Protein AF-A0A7C6U1C2-F1 (afdb_monomer_lite)

Sequence (180 aa):
MNAFEYRQGLTEAKYGQMAANLFVEKNQKDTMEGRVIGAVTNGILTAITGTITVYLLSATGRDKAPIKGMGVGLLFWLTLFGLTPKAGVVQKNQKPLTSLLSLADHIIFGTLCGIIASKLGDDSLFPDSKSSGHKRKVPLFSYSQEQDYSQGQEEDFKNPAKVSKQTRQSSIPSKRTPTK

Structure (mmCIF, N/CA/C/O backbone):
data_AF-A0A7C6U1C2-F1
#
_entry.id   AF-A0A7C6U1C2-F1
#
loop_
_atom_site.group_PDB
_atom_site.id
_atom_site.type_symbol
_atom_site.label_atom_id
_atom_site.label_alt_id
_atom_site.label_comp_id
_atom_site.label_asym_id
_atom_site.label_entity_id
_atom_site.label_seq_id
_atom_site.pdbx_PDB_ins_code
_atom_site.Cartn_x
_atom_site.Cartn_y
_atom_site.Cartn_z
_atom_site.occupancy
_atom_site.B_iso_or_equiv
_atom_site.auth_seq_id
_atom_site.auth_comp_id
_atom_site.auth_asym_id
_atom_site.auth_atom_id
_atom_site.pdbx_PDB_model_num
ATOM 1 N N . MET A 1 1 ? 4.765 -2.496 11.181 1.00 83.19 1 MET A N 1
ATOM 2 C CA . MET A 1 1 ? 5.181 -1.228 11.807 1.00 83.19 1 MET A CA 1
ATOM 3 C C . MET A 1 1 ? 4.062 -0.676 12.693 1.00 83.19 1 MET A C 1
ATOM 5 O O . MET A 1 1 ? 4.216 -0.752 13.904 1.00 83.19 1 MET A O 1
ATOM 9 N N . ASN A 1 2 ? 2.879 -0.360 12.165 1.00 89.00 2 ASN A N 1
ATOM 10 C CA . ASN A 1 2 ? 1.716 0.087 12.953 1.00 89.00 2 ASN A CA 1
ATOM 11 C C . ASN A 1 2 ? 1.358 -0.689 14.255 1.00 89.00 2 ASN A C 1
ATOM 13 O O . ASN A 1 2 ? 1.020 -0.075 15.263 1.00 89.00 2 ASN A O 1
ATOM 17 N N . ALA A 1 3 ? 1.467 -2.024 14.304 1.00 83.56 3 ALA A N 1
ATOM 18 C CA . ALA A 1 3 ? 1.191 -2.772 15.544 1.00 83.56 3 ALA A CA 1
ATOM 19 C C . ALA A 1 3 ? 2.146 -2.416 16.704 1.00 83.56 3 ALA A C 1
ATOM 21 O O . ALA A 1 3 ? 1.757 -2.519 17.868 1.00 83.56 3 ALA A O 1
ATOM 22 N N . PHE A 1 4 ? 3.380 -2.016 16.388 1.00 85.62 4 PHE A N 1
ATOM 23 C CA . PHE A 1 4 ? 4.348 -1.518 17.360 1.00 85.62 4 PHE A CA 1
ATOM 24 C C . PHE A 1 4 ? 3.959 -0.113 17.829 1.00 85.62 4 PHE A C 1
ATOM 26 O O . PHE A 1 4 ? 3.868 0.119 19.028 1.00 85.62 4 PHE A O 1
ATOM 33 N N . GLU A 1 5 ? 3.617 0.782 16.901 1.00 82.75 5 GLU A N 1
ATOM 34 C CA . GLU A 1 5 ? 3.166 2.149 17.204 1.00 82.75 5 GLU A CA 1
ATOM 35 C C . GLU A 1 5 ? 1.924 2.163 18.102 1.00 82.75 5 GLU A C 1
ATOM 37 O O . GLU A 1 5 ? 1.845 2.938 19.053 1.00 82.75 5 GLU A O 1
ATOM 42 N N . TYR A 1 6 ? 0.987 1.247 17.843 1.00 85.44 6 TYR A N 1
ATOM 43 C CA . TYR A 1 6 ? -0.207 1.067 18.661 1.00 85.44 6 TYR A CA 1
ATOM 44 C C . TYR A 1 6 ? 0.141 0.634 20.088 1.00 85.44 6 TYR A C 1
ATOM 46 O O . TYR A 1 6 ? -0.401 1.168 21.051 1.00 85.44 6 TYR A O 1
ATOM 54 N N . ARG A 1 7 ? 1.082 -0.310 20.249 1.00 86.44 7 ARG A N 1
ATOM 55 C CA . ARG A 1 7 ? 1.553 -0.746 21.578 1.00 86.44 7 ARG A CA 1
ATOM 56 C C . ARG A 1 7 ? 2.257 0.378 22.341 1.00 86.44 7 ARG A C 1
ATOM 58 O O . ARG A 1 7 ? 2.174 0.400 23.560 1.00 86.44 7 ARG A O 1
ATOM 65 N N . GLN A 1 8 ? 2.908 1.299 21.631 1.00 86.88 8 GLN A N 1
ATOM 66 C CA . GLN A 1 8 ? 3.523 2.503 22.201 1.00 86.88 8 GLN A CA 1
ATOM 67 C C . GLN A 1 8 ? 2.511 3.645 22.436 1.00 86.88 8 GLN A C 1
ATOM 69 O O . GLN A 1 8 ? 2.890 4.719 22.891 1.00 86.88 8 GLN A O 1
ATOM 74 N N . GLY A 1 9 ? 1.225 3.454 22.110 1.00 84.88 9 GLY A N 1
ATOM 75 C CA . GLY A 1 9 ? 0.176 4.467 22.279 1.00 84.88 9 GLY A CA 1
ATOM 76 C C . GLY A 1 9 ? 0.234 5.635 21.284 1.00 84.88 9 GLY A C 1
ATOM 77 O O . GLY A 1 9 ? -0.528 6.602 21.426 1.00 84.88 9 GLY A O 1
ATOM 78 N N . LEU A 1 10 ? 1.105 5.546 20.274 1.00 81.31 10 LEU A N 1
ATOM 79 C CA . LEU A 1 10 ? 1.302 6.574 19.249 1.00 81.31 10 LEU A CA 1
ATOM 80 C C . LEU A 1 10 ? 0.135 6.617 18.256 1.00 81.31 10 LEU A C 1
ATOM 82 O O . LEU A 1 10 ? -0.238 7.690 17.782 1.00 81.31 10 LEU A O 1
ATOM 86 N N . THR A 1 11 ? -0.476 5.461 17.988 1.00 85.62 11 THR A N 1
ATOM 87 C CA . THR A 1 11 ? -1.663 5.327 17.135 1.00 85.62 11 THR A CA 1
ATOM 88 C C . THR A 1 11 ? -2.862 4.810 17.923 1.00 85.62 11 THR A C 1
ATOM 90 O O . THR A 1 11 ? -2.728 4.152 18.953 1.00 85.62 11 THR A O 1
ATOM 93 N N . GLU A 1 12 ? -4.065 5.133 17.452 1.00 85.50 12 GLU A N 1
ATOM 94 C CA . GLU A 1 12 ? -5.324 4.786 18.138 1.00 85.50 12 GLU A CA 1
ATOM 95 C C . GLU A 1 12 ? -5.868 3.408 17.772 1.00 85.50 12 GLU A C 1
ATOM 97 O O . GLU A 1 12 ? -6.732 2.873 18.467 1.00 85.50 12 GLU A O 1
ATOM 102 N N . ALA A 1 13 ? -5.391 2.842 16.667 1.00 85.31 13 ALA A N 1
ATOM 103 C CA . ALA A 1 13 ? -5.845 1.563 16.156 1.00 85.31 13 ALA A CA 1
ATOM 104 C C . ALA A 1 13 ? -4.742 0.867 15.359 1.00 85.31 13 ALA A C 1
ATOM 106 O O . ALA A 1 13 ? -3.836 1.495 14.804 1.00 85.31 13 ALA A O 1
ATOM 107 N N . LYS A 1 14 ? -4.865 -0.456 15.276 1.00 89.69 14 LYS A N 1
ATOM 108 C CA . LYS A 1 14 ? -4.090 -1.283 14.358 1.00 89.69 14 LYS A CA 1
ATOM 109 C C . LYS A 1 14 ? -4.689 -1.224 12.952 1.00 89.69 14 LYS A C 1
ATOM 111 O O . LYS A 1 14 ? -5.906 -1.107 12.833 1.00 89.69 14 LYS A O 1
ATOM 116 N N . TYR A 1 15 ? -3.903 -1.454 11.901 1.00 87.31 15 TYR A N 1
ATOM 117 C CA . TYR A 1 15 ? -4.433 -1.511 10.531 1.00 87.31 15 TYR A CA 1
ATOM 118 C C . TYR A 1 15 ? -5.558 -2.531 10.363 1.00 87.31 15 TYR A C 1
ATOM 120 O O . TYR A 1 15 ? -6.568 -2.214 9.751 1.00 87.31 15 TYR A O 1
ATOM 128 N N . GLY A 1 16 ? -5.455 -3.708 10.988 1.00 85.81 16 GLY A N 1
ATOM 129 C CA . GLY A 1 16 ? -6.556 -4.676 10.989 1.00 85.81 16 GLY A CA 1
ATOM 130 C C . GLY A 1 16 ? -7.838 -4.125 11.626 1.00 85.81 16 GLY A C 1
ATOM 131 O O . GLY A 1 16 ? -8.916 -4.325 11.088 1.00 85.81 16 GLY A O 1
ATOM 132 N N . GLN A 1 17 ? -7.737 -3.367 12.723 1.00 88.19 17 GLN A N 1
ATOM 133 C CA . GLN A 1 17 ? -8.904 -2.732 13.353 1.00 88.19 17 GLN A CA 1
ATOM 134 C C . GLN A 1 17 ? -9.474 -1.602 12.482 1.00 88.19 17 GLN A C 1
ATOM 136 O O . GLN A 1 17 ? -10.688 -1.451 12.404 1.00 88.19 17 GLN A O 1
ATOM 141 N N . MET A 1 18 ? -8.616 -0.816 11.819 1.00 88.12 18 MET A N 1
ATOM 142 C CA . MET A 1 18 ? -9.060 0.219 10.877 1.00 88.12 18 MET A CA 1
ATOM 143 C C . MET A 1 18 ? -9.764 -0.395 9.663 1.00 88.12 18 MET A C 1
ATOM 145 O O . MET A 1 18 ? -10.809 0.095 9.254 1.00 88.12 18 MET A O 1
ATOM 149 N N . ALA A 1 19 ? -9.223 -1.487 9.123 1.00 88.94 19 ALA A N 1
ATOM 150 C CA . ALA A 1 19 ? -9.804 -2.213 8.002 1.00 88.94 19 ALA A CA 1
ATOM 151 C C . ALA A 1 19 ? -11.128 -2.894 8.383 1.00 88.94 19 ALA A C 1
ATOM 153 O O . ALA A 1 19 ? -12.067 -2.882 7.596 1.00 88.94 19 ALA A O 1
ATOM 154 N N . ALA A 1 20 ? -11.236 -3.433 9.603 1.00 89.69 20 ALA A N 1
ATOM 155 C CA . ALA A 1 20 ? -12.477 -4.018 10.108 1.00 89.69 20 ALA A CA 1
ATOM 156 C C . ALA A 1 20 ? -13.628 -2.998 10.131 1.00 89.69 20 ALA A C 1
ATOM 158 O O . ALA A 1 20 ? -14.745 -3.345 9.759 1.00 89.69 20 ALA A O 1
ATOM 159 N N . ASN A 1 21 ? -13.354 -1.730 10.467 1.00 89.31 21 ASN A N 1
ATOM 160 C CA . ASN A 1 21 ? -14.367 -0.662 10.491 1.00 89.31 21 ASN A CA 1
ATOM 161 C C . ASN A 1 21 ? -15.038 -0.391 9.131 1.00 89.31 21 ASN A C 1
ATOM 163 O O . ASN A 1 21 ? -16.014 0.351 9.090 1.00 89.31 21 ASN A O 1
ATOM 167 N N . LEU A 1 22 ? -14.524 -0.944 8.026 1.00 88.62 22 LEU A N 1
ATOM 168 C CA . LEU A 1 22 ? -15.194 -0.886 6.723 1.00 88.62 22 LEU A CA 1
ATOM 169 C C . LEU A 1 22 ? -16.430 -1.795 6.649 1.00 88.62 22 LEU A C 1
ATOM 171 O O . LEU A 1 22 ? -17.295 -1.565 5.811 1.00 88.62 22 LEU A O 1
ATOM 175 N N . PHE A 1 23 ? -16.500 -2.829 7.491 1.00 90.94 23 PHE A N 1
ATOM 176 C CA . PHE A 1 23 ? -17.511 -3.887 7.405 1.00 90.94 23 PHE A CA 1
ATOM 177 C C . PHE A 1 23 ? -18.231 -4.166 8.723 1.00 90.94 23 PHE A C 1
ATOM 179 O O . PHE A 1 23 ? -19.333 -4.706 8.702 1.00 90.94 23 PHE A O 1
ATOM 186 N N . VAL A 1 24 ? -17.616 -3.834 9.859 1.00 90.75 24 VAL A N 1
ATOM 187 C CA . VAL A 1 24 ? -18.201 -4.040 11.186 1.00 90.75 24 VAL A CA 1
ATOM 188 C C . VAL A 1 24 ? -18.261 -2.739 11.970 1.00 90.75 24 VAL A C 1
ATOM 190 O O . VAL A 1 24 ? -17.498 -1.801 11.728 1.00 90.75 24 VAL A O 1
ATOM 193 N N . GLU A 1 25 ? -19.160 -2.694 12.948 1.00 87.56 25 GLU A N 1
ATOM 194 C CA . GLU A 1 25 ? -19.278 -1.551 13.842 1.00 87.56 25 GLU A CA 1
ATOM 195 C C . GLU A 1 25 ? -18.044 -1.395 14.752 1.00 87.56 25 GLU A C 1
ATOM 197 O O . GLU A 1 25 ? -17.280 -2.328 15.022 1.00 87.56 25 GLU A O 1
ATOM 202 N N . LYS A 1 26 ? -17.853 -0.185 15.289 1.00 83.75 26 LYS A N 1
ATOM 203 C CA . LYS A 1 26 ? -16.676 0.172 16.101 1.00 83.75 26 LYS A CA 1
ATOM 204 C C . LYS A 1 26 ? -16.517 -0.682 17.365 1.00 83.75 26 LYS A C 1
ATOM 206 O O . LYS A 1 26 ? -15.393 -0.893 17.812 1.00 83.75 26 LYS A O 1
ATOM 211 N N . ASN A 1 27 ? -17.622 -1.135 17.953 1.00 88.00 27 ASN A N 1
ATOM 212 C CA . ASN A 1 27 ? -17.648 -2.031 19.115 1.00 88.00 27 ASN A CA 1
ATOM 213 C C . ASN A 1 27 ? -17.291 -3.487 18.751 1.00 88.00 27 ASN A C 1
ATOM 215 O O . ASN A 1 27 ? -16.910 -4.250 19.634 1.00 88.00 27 ASN A O 1
ATOM 219 N N . GLN A 1 28 ? -17.370 -3.863 17.471 1.00 88.81 28 GLN A N 1
ATOM 220 C CA . GLN A 1 28 ? -17.120 -5.222 16.983 1.00 88.81 28 GLN A CA 1
ATOM 221 C C . GLN A 1 28 ? -15.696 -5.428 16.451 1.00 88.81 28 GLN A C 1
ATOM 223 O O . GLN A 1 28 ? -15.211 -6.554 16.415 1.00 88.81 28 GLN A O 1
ATOM 228 N N . LYS A 1 29 ? -14.967 -4.363 16.097 1.00 87.50 29 LYS A N 1
ATOM 229 C CA . LYS A 1 29 ? -13.597 -4.459 15.543 1.00 87.50 29 LYS A CA 1
ATOM 230 C C . LYS A 1 29 ? -12.586 -5.195 16.438 1.00 87.50 29 LYS A C 1
ATOM 232 O O . LYS A 1 29 ? -11.540 -5.633 15.960 1.00 87.50 29 LYS A O 1
ATOM 237 N N . ASP A 1 30 ? -12.867 -5.282 17.738 1.00 90.50 30 ASP A N 1
ATOM 238 C CA . ASP A 1 30 ? -11.993 -5.901 18.735 1.00 90.50 30 ASP A CA 1
ATOM 239 C C . ASP A 1 30 ? -12.366 -7.353 19.070 1.00 90.50 30 ASP A C 1
ATOM 241 O O . ASP A 1 30 ? -11.550 -8.036 19.705 1.00 90.50 30 ASP A O 1
ATOM 245 N N . THR A 1 31 ? -13.526 -7.837 18.600 1.00 94.00 31 THR A N 1
ATOM 246 C CA . THR A 1 31 ? -13.942 -9.242 18.727 1.00 94.00 31 THR A CA 1
ATOM 247 C C . THR A 1 31 ? -13.104 -10.147 17.822 1.00 94.00 31 THR A C 1
ATOM 249 O O . THR A 1 31 ? -12.342 -9.684 16.968 1.00 94.00 31 THR A O 1
ATOM 252 N N . MET A 1 32 ? -13.202 -11.461 18.019 1.00 94.12 32 MET A N 1
ATOM 253 C CA . MET A 1 32 ? -12.461 -12.424 17.203 1.00 94.12 32 MET A CA 1
ATOM 254 C C . MET A 1 32 ? -12.865 -12.327 15.725 1.00 94.12 32 MET A C 1
ATOM 256 O O . MET A 1 32 ? -12.001 -12.287 14.852 1.00 94.12 32 MET A O 1
ATOM 260 N N . GLU A 1 33 ? -14.161 -12.201 15.461 1.00 94.31 33 GLU A N 1
ATOM 261 C CA . GLU A 1 33 ? -14.747 -12.064 14.129 1.00 94.31 33 GLU A CA 1
ATOM 262 C C . GLU A 1 33 ? -14.275 -10.769 13.460 1.00 94.31 33 GLU A C 1
ATOM 264 O O . GLU A 1 33 ? -13.769 -10.799 12.336 1.00 94.31 33 GLU A O 1
ATOM 269 N N . GLY A 1 34 ? -14.341 -9.640 14.180 1.00 93.38 34 GLY A N 1
ATOM 270 C CA . GLY A 1 34 ? -13.861 -8.351 13.682 1.00 93.38 34 GLY A CA 1
ATOM 271 C C . GLY A 1 34 ? -12.369 -8.369 13.346 1.00 93.38 34 GLY A C 1
ATOM 272 O O . GLY A 1 34 ? -11.954 -7.834 12.317 1.00 93.38 34 GLY A O 1
ATOM 273 N N . ARG A 1 35 ? -11.550 -9.056 14.153 1.00 93.25 35 ARG A N 1
ATOM 274 C CA . ARG A 1 35 ? -10.113 -9.226 13.881 1.00 93.25 35 ARG A CA 1
ATOM 275 C C . ARG A 1 35 ? -9.847 -10.057 12.630 1.00 93.25 35 ARG A C 1
ATOM 277 O O . ARG A 1 35 ? -8.938 -9.707 11.878 1.00 93.25 35 ARG A O 1
ATOM 284 N N . VAL A 1 36 ? -10.613 -11.127 12.401 1.00 95.75 36 VAL A N 1
ATOM 285 C CA . VAL A 1 36 ? -10.491 -11.958 11.191 1.00 95.75 36 VAL A CA 1
ATOM 286 C C . VAL A 1 36 ? -10.859 -11.144 9.952 1.00 95.75 36 VAL A C 1
ATOM 288 O O . VAL A 1 36 ? -10.058 -11.066 9.020 1.00 95.75 36 VAL A O 1
ATOM 291 N N . ILE A 1 37 ? -12.009 -10.462 9.973 1.00 94.75 37 ILE A N 1
ATOM 292 C CA . ILE A 1 37 ? -12.453 -9.585 8.877 1.00 94.75 37 ILE A CA 1
ATOM 293 C C . ILE A 1 37 ? -11.406 -8.504 8.599 1.00 94.75 37 ILE A C 1
ATOM 295 O O . ILE A 1 37 ? -11.024 -8.277 7.450 1.00 94.75 37 ILE A O 1
ATOM 299 N N . GLY A 1 38 ? -10.893 -7.873 9.655 1.00 93.81 38 GLY A N 1
ATOM 300 C CA . GLY A 1 38 ? -9.853 -6.858 9.566 1.00 93.81 38 GLY A CA 1
ATOM 301 C C . GLY A 1 38 ? -8.553 -7.365 8.946 1.00 93.81 38 GLY A C 1
ATOM 302 O O . GLY A 1 38 ? -7.974 -6.694 8.093 1.00 93.81 38 GLY A O 1
ATOM 303 N N . ALA A 1 39 ? -8.098 -8.557 9.338 1.00 93.50 39 ALA A N 1
ATOM 304 C CA . ALA A 1 39 ? -6.892 -9.170 8.788 1.00 93.50 39 ALA A CA 1
ATOM 305 C C . ALA A 1 39 ? -7.045 -9.495 7.294 1.00 93.50 39 ALA A C 1
ATOM 307 O O . ALA A 1 39 ? -6.167 -9.143 6.504 1.00 93.50 39 ALA A O 1
ATOM 308 N N . VAL A 1 40 ? -8.172 -10.103 6.904 1.00 96.50 40 VAL A N 1
ATOM 309 C CA . VAL A 1 40 ? -8.482 -10.425 5.501 1.00 96.50 40 VAL A CA 1
ATOM 310 C C . VAL A 1 40 ? -8.555 -9.152 4.664 1.00 96.50 40 VAL A C 1
ATOM 312 O O . VAL A 1 40 ? -7.875 -9.039 3.646 1.00 96.50 40 VAL A O 1
ATOM 315 N N . THR A 1 41 ? -9.315 -8.162 5.129 1.00 94.12 41 THR A N 1
ATOM 316 C CA . THR A 1 41 ? -9.482 -6.882 4.432 1.00 94.12 41 THR A CA 1
ATOM 317 C C . THR A 1 41 ? -8.147 -6.170 4.250 1.00 94.12 41 THR A C 1
ATOM 319 O O . THR A 1 41 ? -7.822 -5.730 3.149 1.00 94.12 41 THR A O 1
ATOM 322 N N . ASN A 1 42 ? -7.330 -6.098 5.304 1.00 93.56 42 ASN A N 1
ATOM 323 C CA . ASN A 1 42 ? -6.006 -5.494 5.216 1.00 93.56 42 ASN A CA 1
ATOM 324 C C . ASN A 1 42 ? -5.095 -6.253 4.233 1.00 93.56 42 ASN A C 1
ATOM 326 O O . ASN A 1 42 ? -4.339 -5.629 3.489 1.00 93.56 42 ASN A O 1
ATOM 330 N N . GLY A 1 43 ? -5.184 -7.586 4.193 1.00 95.75 43 GLY A N 1
ATOM 331 C CA . GLY A 1 43 ? -4.476 -8.414 3.215 1.00 95.75 43 GLY A CA 1
ATOM 332 C C . GLY A 1 43 ? -4.882 -8.101 1.772 1.00 95.75 43 GLY A C 1
ATOM 333 O O . GLY A 1 43 ? -4.013 -7.905 0.925 1.00 95.75 43 GLY A O 1
ATOM 334 N N . ILE A 1 44 ? -6.184 -7.966 1.505 1.00 96.31 44 ILE A N 1
ATOM 335 C CA . ILE A 1 44 ? -6.712 -7.587 0.184 1.00 96.31 44 ILE A CA 1
ATOM 336 C C . ILE A 1 44 ? -6.210 -6.196 -0.224 1.00 96.31 44 ILE A C 1
ATOM 338 O O . ILE A 1 44 ? -5.685 -6.031 -1.322 1.00 96.31 44 ILE A O 1
ATOM 342 N N . LEU A 1 45 ? -6.305 -5.205 0.667 1.00 94.50 45 LEU A N 1
ATOM 343 C CA . LEU A 1 45 ? -5.813 -3.840 0.428 1.00 94.50 45 LEU A CA 1
ATOM 344 C C . LEU A 1 45 ? -4.303 -3.811 0.124 1.00 94.50 45 LEU A C 1
ATOM 346 O O . LEU A 1 45 ? -3.855 -3.117 -0.794 1.00 94.50 45 LEU A O 1
ATOM 350 N N . THR A 1 46 ? -3.527 -4.619 0.851 1.00 95.19 46 THR A N 1
ATOM 351 C CA . THR A 1 46 ? -2.086 -4.812 0.620 1.00 95.19 46 THR A CA 1
ATOM 352 C C . THR A 1 46 ? -1.830 -5.408 -0.769 1.00 95.19 46 THR A C 1
ATOM 354 O O . THR A 1 46 ? -0.999 -4.889 -1.516 1.00 95.19 46 THR A O 1
ATOM 357 N N . ALA A 1 47 ? -2.567 -6.460 -1.144 1.00 97.25 47 ALA A N 1
ATOM 358 C CA . ALA A 1 47 ? -2.439 -7.115 -2.444 1.00 97.25 47 ALA A CA 1
ATOM 359 C C . ALA A 1 47 ? -2.791 -6.169 -3.601 1.00 97.25 47 ALA A C 1
ATOM 361 O O . ALA A 1 47 ? -2.006 -6.045 -4.536 1.00 97.25 47 ALA A O 1
ATOM 362 N N . ILE A 1 48 ? -3.905 -5.432 -3.498 1.00 97.50 48 ILE A N 1
ATOM 363 C CA . ILE A 1 48 ? -4.322 -4.430 -4.492 1.00 97.50 48 ILE A CA 1
ATOM 364 C C . ILE A 1 48 ? -3.210 -3.399 -4.715 1.00 97.50 48 ILE A C 1
ATOM 366 O O . ILE A 1 48 ? -2.847 -3.121 -5.856 1.00 97.50 48 ILE A O 1
ATOM 370 N N . THR A 1 49 ? -2.630 -2.868 -3.638 1.00 97.12 49 THR A N 1
ATOM 371 C CA . THR A 1 49 ? -1.556 -1.863 -3.721 1.00 97.12 49 THR A CA 1
ATOM 372 C C . THR A 1 49 ? -0.315 -2.419 -4.428 1.00 97.12 49 THR A C 1
ATOM 374 O O . THR A 1 49 ? 0.258 -1.763 -5.304 1.00 97.12 49 THR A O 1
ATOM 377 N N . GLY A 1 50 ? 0.080 -3.654 -4.099 1.00 97.69 50 GLY A N 1
ATOM 378 C CA . GLY A 1 50 ? 1.177 -4.352 -4.771 1.00 97.69 50 GLY A CA 1
ATOM 379 C C . GLY A 1 50 ? 0.897 -4.580 -6.258 1.00 97.69 50 GLY A C 1
ATOM 380 O O . GLY A 1 50 ? 1.732 -4.255 -7.100 1.00 97.69 50 GLY A O 1
ATOM 381 N N . THR A 1 51 ? -0.303 -5.056 -6.599 1.00 98.12 51 THR A N 1
ATOM 382 C CA . THR A 1 51 ? -0.741 -5.275 -7.984 1.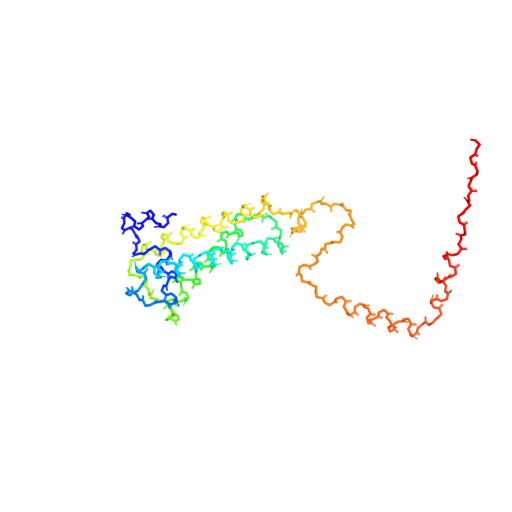00 98.12 51 THR A CA 1
ATOM 383 C C . THR A 1 51 ? -0.739 -3.979 -8.792 1.00 98.12 51 THR A C 1
ATOM 385 O O . THR A 1 51 ? -0.169 -3.950 -9.880 1.00 98.12 51 THR A O 1
ATOM 388 N N . ILE A 1 52 ? -1.295 -2.887 -8.255 1.00 98.25 52 ILE A N 1
ATOM 389 C CA . ILE A 1 52 ? -1.261 -1.564 -8.900 1.00 98.25 52 ILE A CA 1
ATOM 390 C C . ILE A 1 52 ? 0.185 -1.125 -9.145 1.00 98.25 52 ILE A C 1
ATOM 392 O O . ILE A 1 52 ? 0.501 -0.621 -10.221 1.00 98.25 52 ILE A O 1
ATOM 396 N N . THR A 1 53 ? 1.075 -1.350 -8.176 1.00 98.38 53 THR A N 1
ATOM 397 C CA . THR A 1 53 ? 2.498 -1.021 -8.325 1.00 98.38 53 THR A CA 1
ATOM 398 C C . THR A 1 53 ? 3.137 -1.810 -9.467 1.00 98.38 53 THR A C 1
ATOM 400 O O . THR A 1 53 ? 3.832 -1.218 -10.291 1.00 98.38 53 THR A O 1
ATOM 403 N N . VAL A 1 54 ? 2.872 -3.117 -9.571 1.00 97.94 54 VAL A N 1
ATOM 404 C CA . VAL A 1 54 ? 3.357 -3.944 -10.689 1.00 97.94 54 VAL A CA 1
ATOM 405 C C . VAL A 1 54 ? 2.829 -3.411 -12.018 1.00 97.94 54 VAL A C 1
ATOM 407 O O . VAL A 1 54 ? 3.631 -3.171 -12.912 1.00 97.94 54 VAL A O 1
ATOM 410 N N . TYR A 1 55 ? 1.527 -3.135 -12.136 1.00 97.12 55 TYR A N 1
ATOM 411 C CA . TYR A 1 55 ? 0.951 -2.578 -13.366 1.00 97.12 55 TYR A CA 1
ATOM 412 C C . TYR A 1 55 ? 1.554 -1.224 -13.746 1.00 97.12 55 TYR A C 1
ATOM 414 O O . TYR A 1 55 ? 1.855 -0.994 -14.917 1.00 97.12 55 TYR A O 1
ATOM 422 N N . LEU A 1 56 ? 1.777 -0.339 -12.771 1.00 97.75 56 LEU A N 1
ATOM 423 C CA . LEU A 1 56 ? 2.421 0.950 -13.007 1.00 97.75 56 LEU A CA 1
ATOM 424 C C . LEU A 1 56 ? 3.832 0.766 -13.576 1.00 97.75 56 LEU A C 1
ATOM 426 O O . LEU A 1 56 ? 4.200 1.425 -14.549 1.00 97.75 56 LEU A O 1
ATOM 430 N N . LEU A 1 57 ? 4.623 -0.135 -12.994 1.00 97.19 57 LEU A N 1
ATOM 431 C CA . LEU A 1 57 ? 5.967 -0.433 -13.485 1.00 97.19 57 LEU A CA 1
ATOM 432 C C . LEU A 1 57 ? 5.933 -1.151 -14.842 1.00 97.19 57 LEU A C 1
ATOM 434 O O . LEU A 1 57 ? 6.745 -0.843 -15.706 1.00 97.19 57 LEU A O 1
ATOM 438 N N . SER A 1 58 ? 4.977 -2.048 -15.080 1.00 95.94 58 SER A N 1
ATOM 439 C CA . SER A 1 58 ? 4.789 -2.704 -16.379 1.00 95.94 58 SER A CA 1
ATOM 440 C C . SER A 1 58 ? 4.411 -1.724 -17.487 1.00 95.94 58 SER A C 1
ATOM 442 O O . SER A 1 58 ? 4.802 -1.907 -18.634 1.00 95.94 58 SER A O 1
ATOM 444 N N . ALA A 1 59 ? 3.684 -0.656 -17.158 1.00 95.19 59 ALA A N 1
ATOM 445 C CA . ALA A 1 59 ? 3.342 0.387 -18.118 1.00 95.19 59 ALA A CA 1
ATOM 446 C C . ALA A 1 59 ? 4.490 1.383 -18.349 1.00 95.19 59 ALA A C 1
ATOM 448 O O . ALA A 1 59 ? 4.638 1.909 -19.449 1.00 95.19 59 ALA A O 1
ATOM 449 N N . THR A 1 60 ? 5.292 1.668 -17.318 1.00 95.31 60 THR A N 1
ATOM 450 C CA . THR A 1 60 ? 6.232 2.805 -17.335 1.00 95.31 60 THR A CA 1
ATOM 451 C C . THR A 1 60 ? 7.709 2.425 -17.268 1.00 95.31 60 THR A C 1
ATOM 453 O O . THR A 1 60 ? 8.543 3.316 -17.367 1.00 95.31 60 THR A O 1
ATOM 456 N N . GLY A 1 61 ? 8.050 1.149 -17.085 1.00 95.31 61 GLY A N 1
ATOM 457 C CA . GLY A 1 61 ? 9.418 0.685 -16.834 1.00 95.31 61 GLY A CA 1
ATOM 458 C C . GLY A 1 61 ? 9.796 0.658 -15.350 1.00 95.31 61 GLY A C 1
ATOM 459 O O . GLY A 1 61 ? 9.132 1.256 -14.493 1.00 95.31 61 GLY A O 1
ATOM 460 N N . ARG A 1 62 ? 10.901 -0.028 -15.031 1.00 96.19 62 ARG A N 1
ATOM 461 C CA . ARG A 1 62 ? 11.442 -0.126 -13.663 1.00 96.19 62 ARG A CA 1
ATOM 462 C C . ARG A 1 62 ? 12.314 1.064 -13.265 1.00 96.19 62 ARG A C 1
ATOM 464 O O . ARG A 1 62 ? 12.811 1.106 -12.135 1.00 96.19 62 ARG A O 1
ATOM 471 N N . ASP A 1 63 ? 12.515 2.039 -14.147 1.00 95.19 63 ASP A N 1
ATOM 472 C CA . ASP A 1 63 ? 13.237 3.256 -13.799 1.00 95.19 63 ASP A CA 1
ATOM 473 C C . ASP A 1 63 ? 12.577 3.919 -12.582 1.00 95.19 63 ASP A C 1
ATOM 475 O O . ASP A 1 63 ? 11.355 4.045 -12.488 1.00 95.19 63 ASP A O 1
ATOM 479 N N . LYS A 1 64 ? 13.401 4.278 -11.593 1.00 96.81 64 LYS A N 1
ATOM 480 C CA . LYS A 1 64 ? 12.940 4.893 -10.340 1.00 96.81 64 LYS A CA 1
ATOM 481 C C . LYS A 1 64 ? 11.803 4.108 -9.658 1.00 96.81 64 LYS A C 1
ATOM 483 O O . LYS A 1 64 ? 10.972 4.713 -8.980 1.00 96.81 64 LYS A O 1
ATOM 488 N N . ALA A 1 65 ? 11.783 2.776 -9.779 1.00 97.75 65 ALA A N 1
ATOM 489 C CA . ALA A 1 65 ? 10.759 1.925 -9.171 1.00 97.75 65 ALA A CA 1
ATOM 490 C C . ALA A 1 65 ? 10.470 2.220 -7.682 1.00 97.75 65 ALA A C 1
ATOM 492 O O . ALA A 1 65 ? 9.290 2.262 -7.332 1.00 97.75 65 ALA A O 1
ATOM 493 N N . PRO A 1 66 ? 11.467 2.516 -6.815 1.00 98.44 66 PRO A N 1
ATOM 494 C CA . PRO A 1 66 ? 11.195 2.908 -5.430 1.00 98.44 66 PRO A CA 1
ATOM 495 C C . PRO A 1 66 ? 10.319 4.169 -5.327 1.00 98.44 66 PRO A C 1
ATOM 497 O O . PRO A 1 66 ? 9.374 4.207 -4.546 1.00 98.44 66 PRO A O 1
ATOM 500 N N . ILE A 1 67 ? 10.584 5.184 -6.159 1.00 98.38 67 ILE A N 1
ATOM 501 C CA . ILE A 1 67 ? 9.838 6.454 -6.173 1.00 98.38 67 ILE A CA 1
ATOM 502 C C . ILE A 1 67 ? 8.427 6.242 -6.730 1.00 98.38 67 ILE A C 1
ATOM 504 O O . ILE A 1 67 ? 7.462 6.763 -6.174 1.00 98.38 67 ILE A O 1
ATOM 508 N N . LYS A 1 68 ? 8.288 5.454 -7.803 1.00 98.31 68 LYS A N 1
ATOM 509 C CA . LYS A 1 68 ? 6.976 5.109 -8.373 1.00 98.31 68 LYS A CA 1
ATOM 510 C C . LYS A 1 68 ? 6.120 4.347 -7.354 1.00 98.31 68 LYS A C 1
ATOM 512 O O . LYS A 1 68 ? 4.960 4.694 -7.150 1.00 98.31 68 LYS A O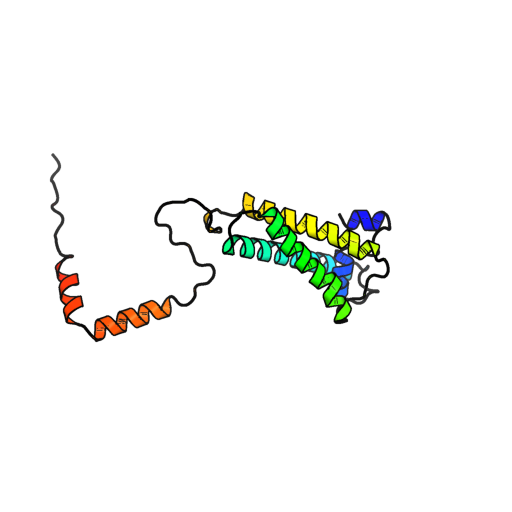 1
ATOM 517 N N . GLY A 1 69 ? 6.715 3.380 -6.654 1.00 98.38 69 GLY A N 1
ATOM 518 C CA . GLY A 1 69 ? 6.065 2.646 -5.568 1.00 98.38 69 GLY A CA 1
ATOM 519 C C . GLY A 1 69 ? 5.655 3.547 -4.398 1.00 98.38 69 GLY A C 1
ATOM 520 O O . GLY A 1 69 ? 4.521 3.462 -3.930 1.00 98.38 69 GLY A O 1
ATOM 521 N N . MET A 1 70 ? 6.526 4.470 -3.968 1.00 98.50 70 MET A N 1
ATOM 522 C CA . MET A 1 70 ? 6.178 5.499 -2.978 1.00 98.50 70 MET A CA 1
ATOM 523 C C . MET A 1 70 ? 4.957 6.316 -3.421 1.00 98.50 70 MET A C 1
ATOM 525 O O . MET A 1 70 ? 4.054 6.537 -2.621 1.00 98.50 70 MET A O 1
ATOM 529 N N . GLY A 1 71 ? 4.901 6.723 -4.694 1.00 98.44 71 GLY A N 1
ATOM 530 C CA . GLY A 1 71 ? 3.755 7.434 -5.264 1.00 98.44 71 GLY A CA 1
ATOM 531 C C . GLY A 1 71 ? 2.445 6.651 -5.135 1.00 98.44 71 GLY A C 1
ATOM 532 O O . GLY A 1 71 ? 1.442 7.215 -4.702 1.00 98.44 71 GLY A O 1
ATOM 533 N N . VAL A 1 72 ? 2.460 5.345 -5.427 1.00 98.38 72 VAL A N 1
ATOM 534 C CA . VAL A 1 72 ? 1.290 4.467 -5.234 1.00 98.38 72 VAL A CA 1
ATOM 535 C C . VAL A 1 72 ? 0.897 4.388 -3.756 1.00 98.38 72 VAL A C 1
ATOM 537 O O . VAL A 1 72 ? -0.279 4.541 -3.429 1.00 98.38 72 VAL A O 1
ATOM 540 N N . GLY A 1 73 ? 1.869 4.216 -2.854 1.00 98.06 73 GLY A N 1
ATOM 541 C CA . GLY A 1 73 ? 1.629 4.200 -1.408 1.00 98.06 73 GLY A CA 1
ATOM 542 C C . GLY A 1 73 ? 0.993 5.498 -0.895 1.00 98.06 73 GLY A C 1
ATOM 543 O O . GLY A 1 73 ? 0.010 5.455 -0.157 1.00 98.06 73 GLY A O 1
ATOM 544 N N . LEU A 1 74 ? 1.492 6.654 -1.344 1.00 98.12 74 LEU A N 1
ATOM 545 C CA . LEU A 1 74 ? 0.934 7.973 -1.024 1.00 98.12 74 LEU A CA 1
ATOM 546 C C . LEU A 1 74 ? -0.500 8.137 -1.536 1.00 98.12 74 LEU A C 1
ATOM 548 O O . LEU A 1 74 ? -1.354 8.658 -0.819 1.00 98.12 74 LEU A O 1
ATOM 552 N N . LEU A 1 75 ? -0.776 7.677 -2.758 1.00 97.56 75 LEU A N 1
ATOM 553 C CA . LEU A 1 75 ? -2.115 7.731 -3.345 1.00 97.56 75 LEU A CA 1
ATOM 554 C C . LEU A 1 75 ? -3.106 6.877 -2.541 1.00 97.56 75 LEU A C 1
ATOM 556 O O . LEU A 1 75 ? -4.244 7.283 -2.287 1.00 97.56 75 LEU A O 1
ATOM 560 N N . PHE A 1 76 ? -2.649 5.706 -2.096 1.00 96.25 76 PHE A N 1
ATOM 561 C CA . PHE A 1 76 ? -3.429 4.804 -1.263 1.00 96.25 76 PHE A CA 1
ATOM 562 C C . PHE A 1 76 ? -3.712 5.404 0.118 1.00 96.25 76 PHE A C 1
ATOM 564 O O . PHE A 1 76 ? -4.862 5.422 0.561 1.00 96.25 76 PHE A O 1
ATOM 571 N N . TRP A 1 77 ? -2.696 5.997 0.752 1.00 95.56 77 TRP A N 1
ATOM 572 C CA . TRP A 1 77 ? -2.856 6.726 2.009 1.00 95.56 77 TRP A CA 1
ATOM 573 C C . TRP A 1 77 ? -3.854 7.880 1.874 1.00 95.56 77 TRP A C 1
ATOM 575 O O . TRP A 1 77 ? -4.768 7.999 2.687 1.00 95.56 77 TRP A O 1
ATOM 585 N N . LEU A 1 78 ? -3.739 8.700 0.823 1.00 95.50 78 LEU A N 1
ATOM 586 C CA . LEU A 1 78 ? -4.653 9.821 0.587 1.00 95.50 78 LEU A CA 1
ATOM 587 C C . LEU A 1 78 ? -6.099 9.338 0.424 1.00 95.50 78 LEU A C 1
ATOM 589 O O . LEU A 1 78 ? -7.030 9.965 0.933 1.00 95.50 78 LEU A O 1
ATOM 593 N N . THR A 1 79 ? -6.287 8.198 -0.238 1.00 93.12 79 THR A N 1
ATOM 594 C CA . THR A 1 79 ? -7.602 7.575 -0.396 1.00 93.12 79 THR A CA 1
ATOM 595 C C . THR A 1 79 ? -8.163 7.133 0.959 1.00 93.12 79 THR A C 1
ATOM 597 O O . THR A 1 79 ? -9.266 7.542 1.320 1.00 93.12 79 THR A O 1
ATOM 600 N N . LEU A 1 80 ? -7.400 6.366 1.744 1.00 90.88 80 LEU A N 1
ATOM 601 C CA . LEU A 1 80 ? -7.867 5.781 3.009 1.00 90.88 80 LEU A CA 1
ATOM 602 C C . LEU A 1 80 ? -7.951 6.762 4.188 1.00 90.88 80 LEU A C 1
ATOM 604 O O . LEU A 1 80 ? -8.775 6.579 5.077 1.00 90.88 80 LEU A O 1
ATOM 608 N N . PHE A 1 81 ? -7.092 7.778 4.239 1.00 89.44 81 PHE A N 1
ATOM 609 C CA . PHE A 1 81 ? -7.022 8.715 5.368 1.00 89.44 81 PHE A CA 1
ATOM 610 C C . PHE A 1 81 ? -7.540 10.109 5.015 1.00 89.44 81 PHE A C 1
ATOM 612 O O . PHE A 1 81 ? -7.942 10.857 5.906 1.00 89.44 81 PHE A O 1
ATOM 619 N N . GLY A 1 82 ? -7.561 10.467 3.731 1.00 88.94 82 GLY A N 1
ATOM 620 C CA . GLY A 1 82 ? -8.121 11.728 3.252 1.00 88.94 82 GLY A CA 1
ATOM 621 C C . GLY A 1 82 ? -9.562 11.584 2.771 1.00 88.94 82 GLY A C 1
ATOM 622 O O . GLY A 1 82 ? -10.444 12.315 3.228 1.00 88.94 82 GLY A O 1
ATOM 623 N N . LEU A 1 83 ? -9.811 10.650 1.848 1.00 89.94 83 LEU A N 1
ATOM 624 C CA . LEU A 1 83 ? -11.078 10.586 1.119 1.00 89.94 83 LEU A CA 1
ATOM 625 C C . LEU A 1 83 ? -12.160 9.784 1.851 1.00 89.94 83 LEU A C 1
ATOM 627 O O . LEU A 1 83 ? -13.263 10.300 2.037 1.00 89.94 83 LEU A O 1
ATOM 631 N N . THR A 1 84 ? -11.870 8.565 2.313 1.00 87.62 84 THR A N 1
ATOM 632 C CA . THR A 1 84 ? -12.890 7.715 2.956 1.00 87.62 84 THR A CA 1
ATOM 633 C C . THR A 1 84 ? -13.469 8.304 4.251 1.00 87.62 84 THR A C 1
ATOM 635 O O . THR A 1 84 ? -14.689 8.200 4.418 1.00 87.62 84 THR A O 1
ATOM 638 N N . PRO A 1 85 ? -12.718 9.009 5.133 1.00 86.12 85 PRO A N 1
ATOM 639 C CA . PRO A 1 85 ? -13.334 9.653 6.292 1.00 86.12 85 PRO A CA 1
ATOM 640 C C . PRO A 1 85 ? -14.164 10.881 5.911 1.00 86.12 85 PRO A C 1
ATOM 642 O O . PRO A 1 85 ? -15.128 11.225 6.593 1.00 86.12 85 PRO A O 1
ATOM 645 N N . LYS A 1 86 ? -13.800 11.568 4.819 1.00 87.69 86 LYS A N 1
ATOM 646 C CA . LYS A 1 86 ? -14.570 12.701 4.285 1.00 87.69 86 LYS A CA 1
ATOM 647 C C . LYS A 1 86 ? -15.874 12.237 3.631 1.00 87.69 86 LYS A C 1
ATOM 649 O O . LYS A 1 86 ? -16.866 12.951 3.716 1.00 87.69 86 LYS A O 1
ATOM 654 N N . ALA A 1 87 ? -15.874 11.047 3.037 1.00 87.06 87 ALA A N 1
ATOM 655 C CA . ALA A 1 87 ? -17.050 10.401 2.461 1.00 87.06 87 ALA A CA 1
ATOM 656 C C . ALA A 1 87 ? -17.960 9.719 3.505 1.00 87.06 87 ALA A C 1
ATOM 658 O O . ALA A 1 87 ? -18.992 9.171 3.136 1.00 87.06 87 ALA A O 1
ATOM 659 N N . GLY A 1 88 ? -17.591 9.724 4.793 1.00 85.00 88 GLY A N 1
ATOM 660 C CA . GLY A 1 88 ? -18.372 9.087 5.861 1.00 85.00 88 GLY A CA 1
ATOM 661 C C . GLY A 1 88 ? -18.291 7.557 5.886 1.00 85.00 88 GLY A C 1
ATOM 662 O O . GLY A 1 88 ? -19.023 6.932 6.644 1.00 85.00 88 GLY A O 1
ATOM 663 N N . VAL A 1 89 ? -17.398 6.955 5.092 1.00 84.38 89 VAL A N 1
ATOM 664 C CA . VAL A 1 89 ? -17.210 5.494 5.020 1.00 84.38 89 VAL A CA 1
ATOM 665 C C . VAL A 1 89 ? -16.495 4.972 6.265 1.00 84.38 89 VAL A C 1
ATOM 667 O O . VAL A 1 89 ? -16.790 3.888 6.750 1.00 84.38 89 VAL A O 1
ATOM 670 N N . VAL A 1 90 ? -15.553 5.752 6.799 1.00 83.94 90 VAL A N 1
ATOM 671 C CA . VAL A 1 90 ? -14.815 5.420 8.023 1.00 83.94 90 VAL A CA 1
ATOM 672 C C . VAL A 1 90 ? -14.791 6.607 8.975 1.00 83.94 90 VAL A C 1
ATOM 674 O O . VAL A 1 90 ? -14.905 7.764 8.571 1.00 83.94 90 VAL A O 1
ATOM 677 N N . GLN A 1 91 ? -14.611 6.336 10.265 1.00 81.75 91 GLN A N 1
ATOM 678 C CA . GLN A 1 91 ? -14.438 7.402 11.247 1.00 81.75 91 GLN A CA 1
ATOM 679 C C . GLN A 1 91 ? -13.081 8.090 11.078 1.00 81.75 91 GLN A C 1
ATOM 681 O O . GLN A 1 91 ? -12.072 7.451 10.781 1.00 81.75 91 GLN A O 1
ATOM 686 N N . LYS A 1 92 ? -13.050 9.403 11.318 1.00 82.69 92 LYS A N 1
ATOM 687 C CA . LYS A 1 92 ? -11.800 10.164 11.393 1.00 82.69 92 LYS A CA 1
ATOM 688 C C . LYS A 1 92 ? -10.997 9.733 12.622 1.00 82.69 92 LYS A C 1
ATOM 690 O O . LYS A 1 92 ? -11.567 9.536 13.695 1.00 82.69 92 LYS A O 1
ATOM 695 N N . ASN A 1 93 ? -9.678 9.654 12.469 1.00 83.25 93 ASN A N 1
ATOM 696 C CA . ASN A 1 93 ? -8.763 9.487 13.600 1.00 83.25 93 ASN A CA 1
ATOM 697 C C . ASN A 1 93 ? -8.812 10.735 14.492 1.00 83.25 93 ASN A C 1
ATOM 699 O O . ASN A 1 93 ? -8.901 11.850 13.971 1.00 83.25 93 ASN A O 1
ATOM 703 N N . GLN A 1 94 ? -8.732 10.567 15.814 1.00 81.75 94 GLN A N 1
ATOM 704 C CA . GLN A 1 94 ? -8.746 11.699 16.748 1.00 81.75 94 GLN A CA 1
ATOM 705 C C . GLN A 1 94 ? -7.334 12.269 16.947 1.00 81.75 94 GLN A C 1
ATOM 707 O O . GLN A 1 94 ? -7.154 13.485 16.997 1.00 81.75 94 GLN A O 1
ATOM 712 N N . LYS A 1 95 ? -6.308 11.409 16.980 1.00 85.94 95 LYS A N 1
ATOM 713 C CA . LYS A 1 95 ? -4.894 11.800 17.049 1.00 85.94 95 LYS A CA 1
ATOM 714 C C . LYS A 1 95 ? -4.339 12.127 15.656 1.00 85.94 95 LYS A C 1
ATOM 716 O O . LYS A 1 95 ? -4.213 11.209 14.837 1.00 85.94 95 LYS A O 1
ATOM 721 N N . PRO A 1 96 ? -3.865 13.364 15.404 1.00 85.44 96 PRO A N 1
ATOM 722 C CA . PRO A 1 96 ? -3.234 13.726 14.127 1.00 85.44 96 PRO A CA 1
ATOM 723 C C . PRO A 1 96 ? -1.965 12.906 13.852 1.00 85.44 96 PRO A C 1
ATOM 725 O O . PRO A 1 96 ? -1.644 12.605 12.703 1.00 85.44 96 PRO A O 1
ATOM 728 N N . LEU A 1 97 ? -1.285 12.473 14.917 1.00 89.00 97 LEU A N 1
ATOM 729 C CA . LEU A 1 97 ? -0.088 11.640 14.852 1.00 89.00 97 LEU A CA 1
ATOM 730 C C . LEU A 1 97 ? -0.364 10.260 14.229 1.00 89.00 97 LEU A C 1
ATOM 732 O O . LEU A 1 97 ? 0.510 9.720 13.558 1.00 89.00 97 LEU A O 1
ATOM 736 N N . THR A 1 98 ? -1.594 9.737 14.346 1.00 88.12 98 THR A N 1
ATOM 737 C CA . THR A 1 98 ? -1.999 8.485 13.681 1.00 88.12 98 THR A CA 1
ATOM 738 C C . THR A 1 98 ? -1.928 8.620 12.165 1.00 88.12 98 THR A C 1
ATOM 740 O O . THR A 1 98 ? -1.386 7.748 11.489 1.00 88.12 98 THR A O 1
ATOM 743 N N . SER A 1 99 ? -2.434 9.728 11.621 1.00 90.00 99 SER A N 1
ATOM 744 C CA . SER A 1 99 ? -2.403 9.973 10.179 1.00 90.00 99 SER A CA 1
ATOM 745 C C . SER A 1 99 ? -0.975 10.206 9.676 1.00 90.00 99 SER A C 1
ATOM 747 O O . SER A 1 99 ? -0.637 9.723 8.598 1.00 90.00 99 SER A O 1
ATOM 749 N N . LEU A 1 100 ? -0.128 10.888 10.458 1.00 91.50 100 LEU A N 1
ATOM 750 C CA . LEU A 1 100 ? 1.265 11.162 10.085 1.00 91.50 100 LEU A CA 1
ATOM 751 C C . LEU A 1 100 ? 2.149 9.905 10.114 1.00 91.50 100 LEU A C 1
ATOM 753 O O . LEU A 1 100 ? 2.913 9.678 9.180 1.00 91.50 100 LEU A O 1
ATOM 757 N N . LEU A 1 101 ? 2.032 9.066 11.147 1.00 92.00 101 LEU A N 1
ATOM 758 C CA . LEU A 1 101 ? 2.741 7.783 11.180 1.00 92.00 101 LEU A CA 1
ATOM 759 C C . LEU A 1 101 ? 2.244 6.849 10.080 1.00 92.00 101 LEU A C 1
ATOM 761 O O . LEU A 1 101 ? 3.048 6.219 9.395 1.00 92.00 101 LEU A O 1
ATOM 765 N N . SER A 1 102 ? 0.933 6.846 9.821 1.00 92.31 102 SER A N 1
ATOM 766 C CA . SER A 1 102 ? 0.393 6.075 8.708 1.00 92.31 102 SER A CA 1
ATOM 767 C C . SER A 1 102 ? 0.913 6.559 7.349 1.00 92.31 102 SER A C 1
ATOM 769 O O . SER A 1 102 ? 1.150 5.741 6.463 1.00 92.31 102 SER A O 1
ATOM 771 N N . LEU A 1 103 ? 1.157 7.862 7.174 1.00 94.88 103 LEU A N 1
ATOM 772 C CA . LEU A 1 103 ? 1.787 8.385 5.958 1.00 94.88 103 LEU A CA 1
ATOM 773 C C . LEU A 1 103 ? 3.190 7.792 5.770 1.00 94.88 103 LEU A C 1
ATOM 775 O O . LEU A 1 103 ? 3.515 7.311 4.684 1.00 94.88 103 LEU A O 1
ATOM 779 N N . ALA A 1 104 ? 4.001 7.783 6.832 1.00 95.69 104 ALA A N 1
ATOM 780 C CA . ALA A 1 104 ? 5.340 7.196 6.804 1.00 95.69 104 ALA A CA 1
ATOM 781 C C . ALA A 1 104 ? 5.299 5.688 6.500 1.00 95.69 104 ALA A C 1
ATOM 783 O O . ALA A 1 104 ? 6.035 5.220 5.629 1.00 95.69 104 ALA A O 1
ATOM 784 N N . ASP A 1 105 ? 4.391 4.948 7.143 1.00 94.81 105 ASP A N 1
ATOM 785 C CA . ASP A 1 105 ? 4.126 3.534 6.854 1.00 94.81 105 ASP A CA 1
ATOM 786 C C . ASP A 1 105 ? 3.848 3.294 5.363 1.00 94.81 105 ASP A C 1
ATOM 788 O O . ASP A 1 105 ? 4.428 2.391 4.762 1.00 94.81 105 ASP A O 1
ATOM 792 N N . HIS A 1 106 ? 2.975 4.102 4.749 1.00 97.00 106 HIS A N 1
ATOM 793 C CA . HIS A 1 106 ? 2.579 3.937 3.348 1.00 97.00 106 HIS A CA 1
ATOM 794 C C . HIS A 1 106 ? 3.691 4.323 2.370 1.00 97.00 106 HIS A C 1
ATOM 796 O O . HIS A 1 106 ? 3.840 3.670 1.335 1.00 97.00 106 HIS A O 1
ATOM 802 N N . ILE A 1 107 ? 4.500 5.336 2.698 1.00 98.19 107 ILE A N 1
ATOM 803 C CA . ILE A 1 107 ? 5.710 5.676 1.936 1.00 98.19 107 ILE A CA 1
ATOM 804 C C . ILE A 1 107 ? 6.665 4.483 1.928 1.00 98.19 107 ILE A C 1
ATOM 806 O O . ILE A 1 107 ? 7.098 4.049 0.858 1.00 98.19 107 ILE A O 1
ATOM 810 N N . ILE A 1 108 ? 6.970 3.928 3.105 1.00 97.94 108 ILE A N 1
ATOM 811 C CA . ILE A 1 108 ? 7.891 2.794 3.245 1.00 97.94 108 ILE A CA 1
ATOM 812 C C . ILE A 1 108 ? 7.327 1.569 2.523 1.00 97.94 108 ILE A C 1
ATOM 814 O O . ILE A 1 108 ? 8.021 0.952 1.715 1.00 97.94 108 ILE A O 1
ATOM 818 N N . PHE A 1 109 ? 6.057 1.243 2.761 1.00 97.56 109 PHE A N 1
ATOM 819 C CA . PHE A 1 109 ? 5.389 0.098 2.152 1.00 97.56 109 PHE A CA 1
ATOM 820 C C . PHE A 1 109 ? 5.332 0.199 0.622 1.00 97.56 109 PHE A C 1
ATOM 822 O O . PHE A 1 109 ? 5.713 -0.747 -0.069 1.00 97.56 109 PHE A O 1
ATOM 829 N N . GLY A 1 110 ? 4.930 1.352 0.080 1.00 98.19 110 GLY A N 1
ATOM 830 C CA . GLY A 1 110 ? 4.905 1.592 -1.362 1.00 98.19 110 GLY A CA 1
ATOM 831 C C . GLY A 1 110 ? 6.301 1.514 -1.984 1.00 98.19 110 GLY A C 1
ATOM 832 O O . GLY A 1 110 ? 6.492 0.859 -3.009 1.00 98.19 110 GLY A O 1
ATOM 833 N N . THR A 1 111 ? 7.304 2.107 -1.330 1.00 98.56 111 THR A N 1
ATOM 834 C CA . THR A 1 111 ? 8.711 2.023 -1.763 1.00 98.56 111 THR A CA 1
ATOM 835 C C . THR A 1 111 ? 9.177 0.569 -1.843 1.00 98.56 111 THR A C 1
ATOM 837 O O . THR A 1 111 ? 9.759 0.158 -2.850 1.00 98.56 111 THR A O 1
ATOM 840 N N . LEU A 1 112 ? 8.882 -0.230 -0.811 1.00 98.44 112 LEU A N 1
ATOM 841 C CA . LEU A 1 112 ? 9.200 -1.657 -0.782 1.00 98.44 112 LEU A CA 1
ATOM 842 C C . LEU A 1 112 ? 8.473 -2.425 -1.888 1.00 98.44 112 LEU A C 1
ATOM 844 O O . LEU A 1 112 ? 9.111 -3.237 -2.551 1.00 98.44 112 LEU A O 1
ATOM 848 N N . CYS A 1 113 ? 7.193 -2.140 -2.150 1.00 98.38 113 CYS A N 1
ATOM 849 C CA . CYS A 1 113 ? 6.466 -2.743 -3.271 1.00 98.38 113 CYS A CA 1
ATOM 850 C C . CYS A 1 113 ? 7.167 -2.467 -4.606 1.00 98.38 113 CYS A C 1
ATOM 852 O O . CYS A 1 113 ? 7.370 -3.391 -5.391 1.00 98.38 113 CYS A O 1
ATOM 854 N N . GLY A 1 114 ? 7.596 -1.223 -4.841 1.00 98.31 114 GLY A N 1
ATOM 855 C CA . GLY A 1 114 ? 8.337 -0.850 -6.047 1.00 98.31 114 GLY A CA 1
ATOM 856 C C . GLY A 1 114 ? 9.669 -1.593 -6.174 1.00 98.31 114 GLY A C 1
ATOM 857 O O . GLY A 1 114 ? 9.976 -2.142 -7.233 1.00 98.31 114 GLY A O 1
ATOM 858 N N . ILE A 1 115 ? 10.440 -1.675 -5.083 1.00 98.38 115 ILE A N 1
ATOM 859 C CA . ILE A 1 115 ? 11.707 -2.422 -5.045 1.00 98.38 115 ILE A CA 1
ATOM 860 C C . ILE A 1 115 ? 11.461 -3.903 -5.341 1.00 98.38 115 ILE A C 1
ATOM 862 O O . ILE A 1 115 ? 12.064 -4.441 -6.268 1.00 98.38 115 ILE A O 1
ATOM 866 N N . ILE A 1 116 ? 10.560 -4.545 -4.597 1.00 98.25 116 ILE A N 1
ATOM 867 C CA . ILE A 1 116 ? 10.246 -5.970 -4.730 1.00 98.25 116 ILE A CA 1
ATOM 868 C C . ILE A 1 116 ? 9.770 -6.280 -6.150 1.00 98.25 116 ILE A C 1
ATOM 870 O O . ILE A 1 116 ? 10.322 -7.174 -6.786 1.00 98.25 116 ILE A O 1
ATOM 874 N N . ALA A 1 117 ? 8.822 -5.508 -6.687 1.00 97.56 117 ALA A N 1
ATOM 875 C CA . ALA A 1 117 ? 8.321 -5.693 -8.046 1.00 97.56 117 ALA A CA 1
ATOM 876 C C . ALA A 1 117 ? 9.436 -5.560 -9.096 1.00 97.56 117 ALA A C 1
ATOM 878 O O . ALA A 1 117 ? 9.521 -6.376 -10.008 1.00 97.56 117 ALA A O 1
ATOM 879 N N . SER A 1 118 ? 10.334 -4.580 -8.944 1.00 96.94 118 SER A N 1
ATOM 880 C CA . SER A 1 118 ? 11.446 -4.385 -9.883 1.00 96.94 118 SER A CA 1
ATOM 881 C C . SER A 1 118 ? 12.533 -5.463 -9.810 1.00 96.94 118 SER A C 1
ATOM 883 O O . SER A 1 118 ? 13.243 -5.666 -10.791 1.00 96.94 118 SER A O 1
ATOM 885 N N . LYS A 1 119 ? 12.694 -6.125 -8.656 1.00 96.62 119 LYS A N 1
ATOM 886 C CA . LYS A 1 119 ? 13.754 -7.116 -8.414 1.00 96.62 119 LYS A CA 1
ATOM 887 C C . LYS A 1 119 ? 13.298 -8.557 -8.609 1.00 96.62 119 LYS A C 1
ATOM 889 O O . LYS A 1 119 ? 14.106 -9.374 -9.031 1.00 96.62 119 LYS A O 1
ATOM 894 N N . LEU A 1 120 ? 12.047 -8.865 -8.270 1.00 96.81 120 LEU A N 1
ATOM 895 C CA . LEU A 1 120 ? 11.489 -10.218 -8.334 1.00 96.81 120 LEU A CA 1
ATOM 896 C C . LEU A 1 120 ? 10.526 -10.420 -9.508 1.00 96.81 120 LEU A C 1
ATOM 898 O O . LEU A 1 120 ? 10.245 -11.562 -9.859 1.00 96.81 120 LEU A O 1
ATOM 902 N N . GLY A 1 121 ? 9.988 -9.347 -10.095 1.00 94.38 121 GLY A N 1
ATOM 903 C CA . GLY A 1 121 ? 9.106 -9.459 -11.253 1.00 94.38 121 GLY A CA 1
ATOM 904 C C . GLY A 1 121 ? 9.879 -9.894 -12.495 1.00 94.38 121 GLY A C 1
ATOM 905 O O . GLY A 1 121 ? 10.972 -9.388 -12.741 1.00 94.38 121 GLY A O 1
ATOM 906 N N . ASP A 1 122 ? 9.291 -10.783 -13.292 1.00 94.62 122 ASP A N 1
ATOM 907 C CA . ASP A 1 122 ? 9.882 -11.281 -14.538 1.00 94.62 122 ASP A CA 1
ATOM 908 C C . ASP A 1 122 ? 10.175 -10.143 -15.535 1.00 94.62 122 ASP A C 1
ATOM 910 O O . ASP A 1 122 ? 9.391 -9.203 -15.674 1.00 94.62 122 ASP A O 1
ATOM 914 N N . ASP A 1 123 ? 11.304 -10.218 -16.244 1.00 92.38 123 ASP A N 1
ATOM 915 C CA . ASP A 1 123 ? 11.747 -9.191 -17.201 1.00 92.38 123 ASP A CA 1
ATOM 916 C C . ASP A 1 123 ? 10.770 -8.960 -18.360 1.00 92.38 123 ASP A C 1
ATOM 918 O O . ASP A 1 123 ? 10.725 -7.859 -18.914 1.00 92.38 123 ASP A O 1
ATOM 922 N N . SER A 1 124 ? 9.962 -9.963 -18.714 1.00 91.19 124 SER A N 1
ATOM 923 C CA . SER A 1 124 ? 8.933 -9.833 -19.751 1.00 91.19 124 SER A CA 1
ATOM 924 C C . SER A 1 124 ? 7.787 -8.897 -19.361 1.00 91.19 124 SER A C 1
ATOM 926 O O . SER A 1 124 ? 7.084 -8.405 -20.244 1.00 91.19 124 SER A O 1
ATOM 928 N N . LEU A 1 125 ? 7.616 -8.610 -18.064 1.00 90.56 125 LEU A N 1
ATOM 929 C CA . LEU A 1 125 ? 6.573 -7.715 -17.565 1.00 90.56 125 LEU A CA 1
ATOM 930 C C . LEU A 1 125 ? 6.904 -6.235 -17.757 1.00 90.56 125 LEU A C 1
ATOM 932 O O . LEU A 1 125 ? 5.998 -5.415 -17.613 1.00 90.56 125 LEU A O 1
ATOM 936 N N . PHE A 1 126 ? 8.163 -5.874 -18.030 1.00 93.19 126 PHE A N 1
ATOM 937 C CA . PHE A 1 126 ? 8.610 -4.481 -17.999 1.00 93.19 126 PHE A CA 1
ATOM 938 C C . PHE A 1 126 ? 9.242 -4.040 -19.330 1.00 93.19 126 PHE A C 1
ATOM 940 O O . PHE A 1 126 ? 10.028 -4.778 -19.927 1.00 93.19 126 PHE A O 1
ATOM 947 N N . PRO A 1 127 ? 8.916 -2.830 -19.821 1.00 87.75 127 PRO A N 1
ATOM 948 C CA . PRO A 1 127 ? 9.295 -2.366 -21.157 1.00 87.75 127 PRO A CA 1
ATOM 949 C C . PRO A 1 127 ? 10.784 -2.025 -21.311 1.00 87.75 127 PRO A C 1
ATOM 951 O O . PRO A 1 127 ? 11.251 -1.850 -22.435 1.00 87.75 127 PRO A O 1
ATOM 954 N N . ASP A 1 128 ? 11.523 -1.924 -20.210 1.00 83.31 128 ASP A N 1
ATOM 955 C CA . ASP A 1 128 ? 12.941 -1.574 -20.138 1.00 83.31 128 ASP A CA 1
ATOM 956 C C . ASP A 1 128 ? 13.889 -2.787 -20.189 1.00 83.31 128 ASP A C 1
ATOM 958 O O . ASP A 1 128 ? 15.112 -2.612 -20.191 1.00 83.31 128 ASP A O 1
ATOM 962 N N . SER A 1 129 ? 13.365 -4.017 -20.282 1.00 70.62 129 SER A N 1
ATOM 963 C CA . SER A 1 129 ? 14.207 -5.200 -20.466 1.00 70.62 129 SER A CA 1
ATOM 964 C C . SER A 1 129 ? 14.857 -5.193 -21.857 1.00 70.62 129 SER A C 1
ATOM 966 O O . SER A 1 129 ? 14.208 -5.231 -22.903 1.00 70.62 129 SER A O 1
ATOM 968 N N . LYS A 1 130 ? 16.194 -5.150 -21.887 1.00 61.81 130 LYS A N 1
ATOM 969 C CA . LYS A 1 130 ? 17.008 -5.224 -23.112 1.00 61.81 130 LYS A CA 1
ATOM 970 C C . LYS A 1 130 ? 17.078 -6.655 -23.678 1.00 61.81 130 LYS A C 1
ATOM 972 O O . LYS A 1 130 ? 18.145 -7.091 -24.104 1.00 61.81 130 LYS A O 1
ATOM 977 N N . SER A 1 131 ? 15.969 -7.401 -23.673 1.00 53.06 131 SER A N 1
ATOM 978 C CA . SER A 1 131 ? 15.893 -8.706 -24.337 1.00 53.06 131 SER A CA 1
ATOM 979 C C . SER A 1 131 ? 15.479 -8.528 -25.797 1.00 53.06 131 SER A C 1
ATOM 981 O O . SER A 1 131 ? 14.314 -8.422 -26.176 1.00 53.06 131 SER A O 1
ATOM 983 N N . SER A 1 132 ? 16.523 -8.455 -26.607 1.00 53.00 132 SER A N 1
ATOM 984 C CA . SER A 1 132 ? 16.600 -8.758 -28.026 1.00 53.00 132 SER A CA 1
ATOM 985 C C . SER A 1 132 ? 15.960 -10.112 -28.382 1.00 53.00 132 SER A C 1
ATOM 987 O O . SER A 1 132 ? 16.290 -11.138 -27.797 1.00 53.00 132 SER A O 1
ATOM 989 N N . GLY A 1 133 ? 15.114 -10.128 -29.422 1.00 47.53 133 GLY A N 1
ATOM 990 C CA . GLY A 1 133 ? 14.766 -11.343 -30.172 1.00 47.53 133 GLY A CA 1
ATOM 991 C C . GLY A 1 133 ? 13.350 -11.893 -29.961 1.00 47.53 133 GLY A C 1
ATOM 992 O O . GLY A 1 133 ? 13.125 -12.755 -29.124 1.00 47.53 133 GLY A O 1
ATOM 993 N N . HIS A 1 134 ? 12.412 -11.449 -30.804 1.00 49.06 134 HIS A N 1
ATOM 994 C CA . HIS A 1 134 ? 11.258 -12.210 -31.324 1.00 49.06 134 HIS A CA 1
ATOM 995 C C . HIS A 1 134 ? 10.341 -13.005 -30.357 1.00 49.06 134 HIS A C 1
ATOM 997 O O . HIS A 1 134 ? 9.539 -13.817 -30.815 1.00 49.06 134 HIS A O 1
ATOM 1003 N N . LYS A 1 135 ? 10.352 -12.777 -29.040 1.00 53.09 135 LYS A N 1
ATOM 1004 C CA . LYS A 1 135 ? 9.280 -13.279 -28.168 1.00 53.09 135 LYS A CA 1
ATOM 1005 C C . LYS A 1 135 ? 8.182 -12.230 -28.087 1.00 53.09 135 LYS A C 1
ATOM 1007 O O . LYS A 1 135 ? 8.386 -11.144 -27.553 1.00 53.09 135 LYS A O 1
ATOM 1012 N N . ARG A 1 136 ? 7.032 -12.558 -28.689 1.00 53.53 136 ARG A N 1
ATOM 1013 C CA . ARG A 1 136 ? 5.775 -11.802 -28.616 1.00 53.53 136 ARG A CA 1
ATOM 1014 C C . ARG A 1 136 ? 5.583 -11.314 -27.179 1.00 53.53 136 ARG A C 1
ATOM 1016 O O . ARG A 1 136 ? 5.345 -12.124 -26.287 1.00 53.53 136 ARG A O 1
ATOM 1023 N N . LYS A 1 137 ? 5.706 -10.000 -26.972 1.00 56.16 137 LYS A N 1
ATOM 1024 C CA . LYS A 1 137 ? 5.212 -9.338 -25.764 1.00 56.16 137 LYS A CA 1
ATOM 1025 C C . LYS A 1 137 ? 3.753 -9.755 -25.652 1.00 56.16 137 LYS A C 1
ATOM 1027 O O . LYS A 1 137 ? 2.997 -9.479 -26.578 1.00 56.16 137 LYS A O 1
ATOM 1032 N N . VAL A 1 138 ? 3.378 -10.489 -24.609 1.00 61.75 138 VAL A N 1
ATOM 1033 C CA . VAL A 1 138 ? 1.963 -10.755 -24.348 1.00 61.75 138 VAL A CA 1
ATOM 1034 C C . VAL A 1 138 ? 1.371 -9.431 -23.877 1.00 61.75 138 VAL A C 1
ATOM 1036 O O . VAL A 1 138 ? 1.764 -8.944 -22.816 1.00 61.75 138 VAL A O 1
ATOM 1039 N N . PRO A 1 139 ? 0.520 -8.765 -24.673 1.00 53.44 139 PRO A N 1
ATOM 1040 C CA . PRO A 1 139 ? -0.084 -7.539 -24.200 1.00 53.44 139 PRO A CA 1
ATOM 1041 C C . PRO A 1 139 ? -1.018 -7.910 -23.042 1.00 53.44 139 PRO A C 1
ATOM 1043 O O . PRO A 1 139 ? -1.944 -8.697 -23.217 1.00 53.44 139 PRO A O 1
ATOM 1046 N N . LEU A 1 140 ? -0.773 -7.357 -21.849 1.00 62.00 140 LEU A N 1
ATOM 1047 C CA . LEU A 1 140 ? -1.671 -7.523 -20.693 1.00 62.00 140 LEU A CA 1
ATOM 1048 C C . LEU A 1 140 ? -3.057 -6.901 -20.949 1.00 62.00 140 LEU A C 1
ATOM 1050 O O . LEU A 1 140 ? -4.022 -7.239 -20.274 1.00 62.00 140 LEU A O 1
ATOM 1054 N N . PHE A 1 141 ? -3.157 -6.033 -21.958 1.00 58.28 141 PHE A N 1
ATOM 1055 C CA . PHE A 1 141 ? -4.404 -5.574 -22.555 1.00 58.28 141 PHE A CA 1
ATOM 1056 C C . PHE A 1 141 ? -4.412 -5.968 -24.034 1.00 58.28 141 PHE A C 1
ATOM 1058 O O . PHE A 1 141 ? -3.794 -5.301 -24.864 1.00 58.28 141 PHE A O 1
ATOM 1065 N N . SER A 1 142 ? -5.107 -7.051 -24.383 1.00 51.94 142 SER A N 1
ATOM 1066 C CA . SER A 1 142 ? -5.434 -7.352 -25.776 1.00 51.94 142 SER A CA 1
ATOM 1067 C C . SER A 1 142 ? -6.500 -6.363 -26.254 1.00 51.94 142 SER A C 1
ATOM 1069 O O . SER A 1 142 ? -7.689 -6.674 -26.267 1.00 51.94 142 SER A O 1
ATOM 1071 N N . TYR A 1 143 ? -6.102 -5.143 -26.609 1.00 52.22 143 TYR A N 1
ATOM 1072 C CA . TYR A 1 143 ? -6.969 -4.299 -27.423 1.00 52.22 143 TYR A CA 1
ATOM 1073 C C . TYR A 1 143 ? -7.038 -4.948 -28.812 1.00 52.22 143 TYR A C 1
ATOM 1075 O O . TYR A 1 143 ? -6.077 -4.910 -29.572 1.00 52.22 143 TYR A O 1
ATOM 1083 N N . SER A 1 144 ? -8.151 -5.632 -29.073 1.00 51.38 144 SER A N 1
ATOM 1084 C CA . SER A 1 144 ? -8.690 -5.942 -30.398 1.00 51.38 144 SER A CA 1
ATOM 1085 C C . SER A 1 144 ? -7.685 -6.426 -31.450 1.00 51.38 144 SER A C 1
ATOM 1087 O O . SER A 1 144 ? -7.450 -5.757 -32.451 1.00 51.38 144 SER A O 1
ATOM 1089 N N . GLN A 1 145 ? -7.193 -7.660 -31.314 1.00 52.34 145 GLN A N 1
ATOM 1090 C CA . GLN A 1 145 ? -6.592 -8.371 -32.456 1.00 52.34 145 GLN A CA 1
ATOM 1091 C C . GLN A 1 145 ? -7.631 -8.704 -33.561 1.00 52.34 145 GLN A C 1
ATOM 1093 O O . GLN A 1 145 ? -7.285 -9.199 -34.629 1.00 52.34 145 GLN A O 1
ATOM 1098 N N . GLU A 1 146 ? -8.911 -8.414 -33.312 1.00 54.03 146 GLU A N 1
ATOM 1099 C CA . GLU A 1 146 ? -10.053 -8.675 -34.196 1.00 54.03 146 GLU A CA 1
ATOM 1100 C C . GLU A 1 146 ? -10.232 -7.612 -35.303 1.00 54.03 146 GLU A C 1
ATOM 1102 O O . GLU A 1 146 ? -10.828 -7.895 -36.345 1.00 54.03 146 GLU A O 1
ATOM 1107 N N . GLN A 1 147 ? -9.666 -6.406 -35.134 1.00 54.28 147 GLN A N 1
ATOM 1108 C CA . GLN A 1 147 ? -9.717 -5.361 -36.170 1.00 54.28 147 GLN A CA 1
ATOM 1109 C C . GLN A 1 147 ? -8.711 -5.602 -37.306 1.00 54.28 147 GLN A C 1
ATOM 1111 O O . GLN A 1 147 ? -9.064 -5.398 -38.467 1.00 54.28 147 GLN A O 1
ATOM 1116 N N . ASP A 1 148 ? -7.520 -6.128 -37.006 1.00 53.78 148 ASP A N 1
ATOM 1117 C CA . ASP A 1 148 ? -6.513 -6.450 -38.032 1.00 53.78 148 ASP A CA 1
ATOM 1118 C C . ASP A 1 148 ? -6.930 -7.647 -38.905 1.00 53.78 148 ASP A C 1
ATOM 1120 O O . ASP A 1 148 ? -6.656 -7.673 -40.105 1.00 53.78 148 ASP A O 1
ATOM 1124 N N . TYR A 1 149 ? -7.652 -8.627 -38.342 1.00 57.09 149 TYR A N 1
ATOM 1125 C CA . TYR A 1 149 ? -8.160 -9.764 -39.123 1.00 57.09 149 TYR A CA 1
ATOM 1126 C C . TYR A 1 149 ? -9.282 -9.345 -40.085 1.00 57.09 149 TYR A C 1
ATOM 1128 O O . TYR A 1 149 ? -9.349 -9.828 -41.215 1.00 57.09 149 TYR A O 1
ATOM 1136 N N . SER A 1 150 ? -10.131 -8.407 -39.657 1.00 55.88 150 SER A N 1
ATOM 1137 C CA . SER A 1 150 ? -11.242 -7.904 -40.472 1.00 55.88 150 SER A CA 1
ATOM 1138 C C . SER A 1 150 ? -10.757 -7.000 -41.614 1.00 55.88 150 SER A C 1
ATOM 1140 O O . SER A 1 150 ? -11.255 -7.113 -42.732 1.00 55.88 150 SER A O 1
ATOM 1142 N N . GLN A 1 151 ? -9.740 -6.160 -41.380 1.00 57.78 151 GLN A N 1
ATOM 1143 C CA . GLN A 1 151 ? -9.142 -5.341 -42.444 1.00 57.78 151 GLN A CA 1
ATOM 1144 C C . GLN A 1 151 ? -8.341 -6.172 -43.457 1.00 57.78 151 GLN A C 1
ATOM 1146 O O . GLN A 1 151 ? -8.407 -5.892 -44.654 1.00 57.78 151 GLN A O 1
ATOM 1151 N 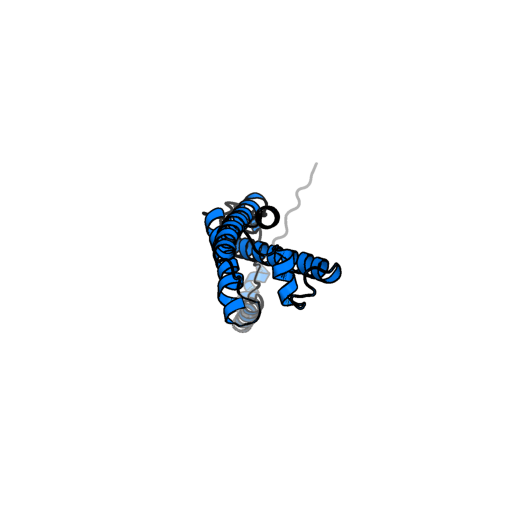N . GLY A 1 152 ? -7.648 -7.228 -43.012 1.00 57.22 152 GLY A N 1
ATOM 1152 C CA . GLY A 1 152 ? -6.949 -8.148 -43.915 1.00 57.22 152 GLY A CA 1
ATOM 1153 C C . GLY A 1 152 ? -7.895 -8.898 -44.861 1.00 57.22 152 GLY A C 1
ATOM 1154 O O . GLY A 1 152 ? -7.617 -9.006 -46.053 1.00 57.22 152 GLY A O 1
ATOM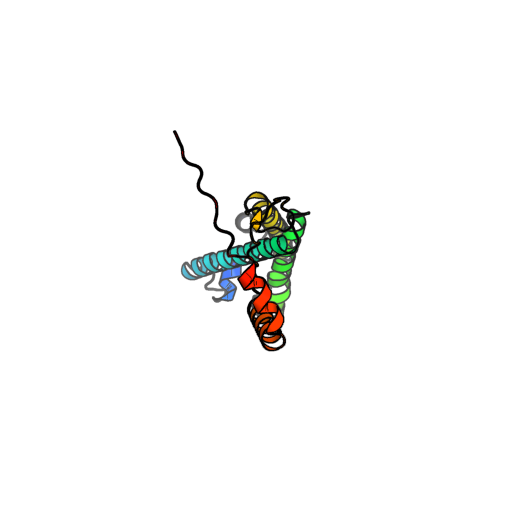 1155 N N . GLN A 1 153 ? -9.051 -9.354 -44.362 1.00 58.16 153 GLN A N 1
ATOM 1156 C CA . GLN A 1 153 ? -10.041 -10.046 -45.197 1.00 58.16 153 GLN A CA 1
ATOM 1157 C C . GLN A 1 153 ? -10.748 -9.121 -46.200 1.00 58.16 153 GLN A C 1
ATOM 1159 O O . GLN A 1 153 ? -11.080 -9.561 -47.302 1.00 58.16 153 GLN A O 1
ATOM 1164 N N . GLU A 1 154 ? -10.959 -7.844 -45.868 1.00 59.88 154 GLU A N 1
ATOM 1165 C CA . GLU A 1 154 ? -11.588 -6.897 -46.797 1.00 59.88 154 GLU A CA 1
ATOM 1166 C C . GLU A 1 154 ? -10.650 -6.495 -47.954 1.00 59.88 154 GLU A C 1
ATOM 1168 O O . GLU A 1 154 ? -11.101 -6.362 -49.097 1.00 59.88 154 GLU A O 1
ATOM 1173 N N . GLU A 1 155 ? -9.343 -6.349 -47.703 1.00 59.09 155 GLU A N 1
ATOM 117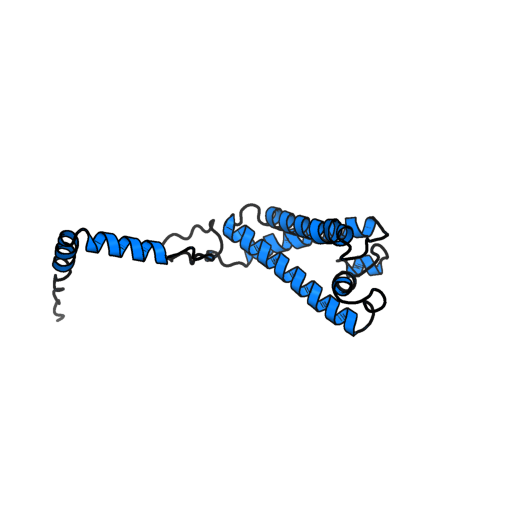4 C CA . GLU A 1 155 ? -8.365 -6.098 -48.774 1.00 59.09 155 GLU A CA 1
ATOM 1175 C C . GLU A 1 155 ? -8.210 -7.294 -49.725 1.00 59.09 155 GLU A C 1
ATOM 1177 O O . GLU A 1 155 ? -8.152 -7.102 -50.945 1.00 59.09 155 GLU A O 1
ATOM 1182 N N . ASP A 1 156 ? -8.202 -8.520 -49.193 1.00 60.56 156 ASP A N 1
ATOM 1183 C CA . ASP A 1 156 ? -8.112 -9.740 -50.004 1.00 60.56 156 ASP A CA 1
ATOM 1184 C C . ASP A 1 156 ? -9.346 -9.932 -50.899 1.00 60.56 156 ASP A C 1
ATOM 1186 O O . ASP A 1 156 ? -9.227 -10.398 -52.036 1.00 60.56 156 ASP A O 1
ATOM 1190 N N . PHE A 1 157 ? -10.526 -9.496 -50.443 1.00 66.31 157 PHE A N 1
ATOM 1191 C CA . PHE A 1 157 ? -11.743 -9.517 -51.257 1.00 66.31 157 PHE A CA 1
ATOM 1192 C C . PHE A 1 157 ? -11.731 -8.449 -52.363 1.00 66.31 157 PHE A C 1
ATOM 1194 O O . PHE A 1 157 ? -12.221 -8.685 -53.469 1.00 66.31 157 PHE A O 1
ATOM 1201 N N . LYS A 1 158 ? -11.145 -7.273 -52.098 1.00 71.06 158 LYS A N 1
ATOM 1202 C CA . LYS A 1 158 ? -11.062 -6.174 -53.077 1.00 71.06 158 LYS A CA 1
ATOM 1203 C C . LYS A 1 158 ? -9.963 -6.368 -54.124 1.00 71.06 158 LYS A C 1
ATOM 1205 O O . LYS A 1 158 ? -10.026 -5.730 -55.175 1.00 71.06 158 LYS A O 1
ATOM 1210 N N . ASN A 1 159 ? -8.967 -7.226 -53.883 1.00 68.69 159 ASN A N 1
ATOM 1211 C CA . ASN A 1 159 ? -7.848 -7.412 -54.810 1.00 68.69 159 ASN A CA 1
ATOM 1212 C C . ASN A 1 159 ? -7.434 -8.890 -55.005 1.00 68.69 159 ASN A C 1
ATOM 1214 O O . ASN A 1 159 ? -6.327 -9.290 -54.624 1.00 68.69 159 ASN A O 1
ATOM 1218 N N . PRO A 1 160 ? -8.261 -9.705 -55.690 1.00 63.47 160 PRO A N 1
ATOM 1219 C CA . PRO A 1 160 ? -8.009 -11.139 -55.881 1.00 63.47 160 PRO A CA 1
ATOM 1220 C C . PRO A 1 160 ? -6.732 -11.451 -56.688 1.00 63.47 160 PRO A C 1
ATOM 1222 O O . PRO A 1 160 ? -6.210 -12.566 -56.643 1.00 63.47 160 PRO A O 1
ATOM 1225 N N . ALA A 1 161 ? -6.175 -10.471 -57.409 1.00 68.19 161 ALA A N 1
ATOM 1226 C CA . ALA A 1 161 ? -4.953 -10.649 -58.191 1.00 68.19 161 ALA A CA 1
ATOM 1227 C C . ALA A 1 161 ? -3.693 -10.823 -57.318 1.00 68.19 161 ALA A C 1
ATOM 1229 O O . ALA A 1 161 ? -2.747 -11.497 -57.744 1.00 68.19 161 ALA A O 1
ATOM 1230 N N . LYS A 1 162 ? -3.675 -10.260 -56.097 1.00 59.09 162 LYS A N 1
ATOM 1231 C CA . LYS A 1 162 ? -2.543 -10.371 -55.156 1.00 59.09 162 LYS A CA 1
ATOM 1232 C C . LYS A 1 162 ? -2.388 -11.791 -54.599 1.00 59.09 162 LYS A C 1
ATOM 1234 O O . LYS A 1 162 ? -1.270 -12.307 -54.577 1.00 59.09 162 LYS A O 1
ATOM 1239 N N . VAL A 1 163 ? -3.496 -12.449 -54.254 1.00 59.16 163 VAL A N 1
ATOM 1240 C CA . VAL A 1 163 ? -3.510 -13.799 -53.660 1.00 59.16 163 VAL A CA 1
ATOM 1241 C C . VAL A 1 163 ? -2.891 -14.841 -54.605 1.00 59.16 163 VAL A C 1
ATOM 1243 O O . VAL A 1 163 ? -2.117 -15.697 -54.176 1.00 59.16 163 VAL A O 1
ATOM 1246 N N . SER A 1 164 ? -3.108 -14.711 -55.921 1.00 58.03 164 SER A N 1
ATOM 1247 C CA . SER A 1 164 ? -2.584 -15.670 -56.912 1.00 58.03 164 SER A CA 1
ATOM 1248 C C . SER A 1 164 ? -1.049 -15.711 -57.018 1.00 58.03 164 SER A C 1
ATOM 1250 O O . SER A 1 164 ? -0.480 -16.736 -57.405 1.00 58.03 164 SER A O 1
ATOM 1252 N N . LYS A 1 165 ? -0.349 -14.622 -56.663 1.00 59.00 165 LYS A N 1
ATOM 1253 C CA . LYS A 1 165 ? 1.122 -14.565 -56.732 1.00 59.00 165 LYS A CA 1
ATOM 1254 C C . LYS A 1 165 ? 1.788 -15.229 -55.529 1.00 59.00 165 LYS A C 1
ATOM 1256 O O . LYS A 1 165 ? 2.873 -15.786 -55.680 1.00 59.00 165 LYS A O 1
ATOM 1261 N N . GLN A 1 166 ? 1.137 -15.217 -54.368 1.00 56.47 166 GLN A N 1
ATOM 1262 C CA . GLN A 1 166 ? 1.708 -15.736 -53.126 1.00 56.47 166 GLN A CA 1
ATOM 1263 C C . GLN A 1 166 ? 1.631 -17.269 -53.053 1.00 56.47 166 GLN A C 1
ATOM 1265 O O . GLN A 1 166 ? 2.586 -17.914 -52.625 1.00 56.47 166 GLN A O 1
ATOM 1270 N N . THR A 1 167 ? 0.574 -17.875 -53.605 1.00 55.56 167 THR A N 1
ATOM 1271 C CA . THR A 1 167 ? 0.450 -19.341 -53.722 1.00 55.56 167 THR A CA 1
ATOM 1272 C C . THR A 1 167 ? 1.469 -19.953 -54.695 1.00 55.56 167 THR A C 1
ATOM 1274 O O . THR A 1 167 ? 1.828 -21.118 -54.559 1.00 55.56 167 THR A O 1
ATOM 1277 N N . ARG A 1 168 ? 1.996 -19.185 -55.661 1.00 55.09 168 ARG A N 1
ATOM 1278 C CA . ARG A 1 168 ? 2.949 -19.700 -56.665 1.00 55.09 168 ARG A CA 1
ATOM 1279 C C . ARG A 1 168 ? 4.406 -19.782 -56.197 1.00 55.09 168 ARG A C 1
ATOM 1281 O O . ARG A 1 168 ? 5.200 -20.428 -56.873 1.00 55.09 168 ARG A O 1
ATOM 1288 N N . GLN A 1 169 ? 4.776 -19.147 -55.083 1.00 55.81 169 GLN A N 1
ATOM 1289 C CA . GLN A 1 169 ? 6.164 -19.151 -54.592 1.00 55.81 169 GLN A CA 1
ATOM 1290 C C . GLN A 1 169 ? 6.456 -20.220 -53.528 1.00 55.81 169 GLN A C 1
ATOM 1292 O O . GLN A 1 169 ? 7.625 -20.501 -53.275 1.00 55.81 169 GLN A O 1
ATOM 1297 N N . SER A 1 170 ? 5.445 -20.873 -52.939 1.00 56.31 170 SER A N 1
ATOM 1298 C CA . SER A 1 170 ? 5.667 -21.868 -51.873 1.00 56.31 170 SER A CA 1
ATOM 1299 C C . SER A 1 170 ? 5.886 -23.306 -52.367 1.00 56.31 170 SER A C 1
ATOM 1301 O O . SER A 1 170 ? 5.965 -24.222 -51.552 1.00 56.31 170 SER A O 1
ATOM 1303 N N . SER A 1 171 ? 5.985 -23.536 -53.680 1.00 54.41 171 SER A N 1
ATOM 1304 C CA . SER A 1 171 ? 6.138 -24.870 -54.278 1.00 54.41 171 SER A CA 1
ATOM 1305 C C . SER A 1 171 ? 7.534 -25.105 -54.870 1.00 54.41 171 SER A C 1
ATOM 1307 O O . SER A 1 171 ? 7.654 -25.613 -55.985 1.00 54.41 171 SER A O 1
ATOM 1309 N N . ILE A 1 172 ? 8.602 -24.728 -54.157 1.00 61.53 172 ILE A N 1
ATOM 1310 C CA . ILE A 1 172 ? 9.966 -25.165 -54.498 1.00 61.53 172 ILE A CA 1
ATOM 1311 C C . ILE A 1 172 ? 10.289 -26.411 -53.656 1.00 61.53 172 ILE A C 1
ATOM 1313 O O . ILE A 1 172 ? 10.448 -26.295 -52.440 1.00 61.53 172 ILE A O 1
ATOM 1317 N N . PRO A 1 173 ? 10.375 -27.613 -54.256 1.00 59.47 173 PRO A N 1
ATOM 1318 C CA . PRO A 1 173 ? 10.697 -28.827 -53.521 1.00 59.47 173 PRO A CA 1
ATOM 1319 C C . PRO A 1 173 ? 12.169 -28.830 -53.085 1.00 59.47 173 PRO A C 1
ATOM 1321 O O . PRO A 1 173 ? 13.085 -28.659 -53.892 1.00 59.47 173 PRO A O 1
ATOM 1324 N N . SER A 1 174 ? 12.382 -29.054 -51.788 1.00 63.72 174 SER A N 1
ATOM 1325 C CA . SER A 1 174 ? 13.694 -29.243 -51.167 1.00 63.72 174 SER A CA 1
ATOM 1326 C C . SER A 1 174 ? 14.380 -30.496 -51.728 1.00 63.72 174 SER A C 1
ATOM 1328 O O . SER A 1 174 ? 13.869 -31.612 -51.598 1.00 63.72 174 SER A O 1
ATOM 1330 N N . LYS A 1 175 ? 15.535 -30.317 -52.383 1.00 63.25 175 LYS A N 1
ATOM 1331 C CA . LYS A 1 175 ? 16.372 -31.415 -52.887 1.00 63.25 175 LYS A CA 1
ATOM 1332 C C . LYS A 1 175 ? 16.956 -32.201 -51.706 1.00 63.25 175 LYS A C 1
ATOM 1334 O O . LYS A 1 175 ? 17.763 -31.671 -50.950 1.00 63.25 175 LYS A O 1
ATOM 1339 N N . ARG A 1 176 ? 16.584 -33.481 -51.586 1.00 64.62 176 ARG A N 1
ATOM 1340 C CA . ARG A 1 176 ? 17.255 -34.464 -50.718 1.00 64.62 176 ARG A CA 1
ATOM 1341 C C . ARG A 1 176 ? 18.651 -34.783 -51.259 1.00 64.62 176 ARG A C 1
ATOM 1343 O O . ARG A 1 176 ? 18.783 -35.202 -52.406 1.00 64.62 176 ARG A O 1
ATOM 1350 N N . THR A 1 177 ? 19.667 -34.642 -50.419 1.00 68.81 177 THR A N 1
ATOM 1351 C CA . THR A 1 177 ? 21.015 -35.195 -50.611 1.00 68.81 177 THR A CA 1
ATOM 1352 C C . THR A 1 177 ? 21.070 -36.645 -50.106 1.00 68.81 177 THR A C 1
ATOM 1354 O O . THR A 1 177 ? 20.490 -36.928 -49.057 1.00 68.81 177 THR A O 1
ATOM 1357 N N . PRO A 1 178 ? 21.756 -37.572 -50.803 1.00 66.19 178 PRO A N 1
ATOM 1358 C CA . PRO A 1 178 ? 21.974 -38.930 -50.317 1.00 66.19 178 PRO A CA 1
ATOM 1359 C C . PRO A 1 178 ? 23.263 -39.010 -49.486 1.00 66.19 178 PRO A C 1
ATOM 1361 O O . PRO A 1 178 ? 24.318 -38.540 -49.914 1.00 66.19 178 PRO A O 1
ATOM 1364 N N . THR A 1 179 ? 23.181 -39.625 -48.310 1.00 70.62 179 THR A N 1
ATOM 1365 C CA . THR A 1 179 ? 24.333 -40.063 -47.513 1.00 70.62 179 THR A CA 1
ATOM 1366 C C . THR A 1 179 ? 24.880 -41.381 -48.064 1.00 70.62 179 THR A C 1
ATOM 1368 O O . THR A 1 179 ? 24.115 -42.305 -48.347 1.00 70.62 179 THR A O 1
ATOM 1371 N N . LYS A 1 180 ? 26.204 -41.443 -48.226 1.00 66.81 180 LYS A N 1
ATOM 1372 C CA . LYS A 1 180 ? 26.987 -42.683 -48.284 1.00 66.81 180 LYS A CA 1
ATOM 1373 C C . LYS A 1 180 ? 27.566 -42.957 -46.9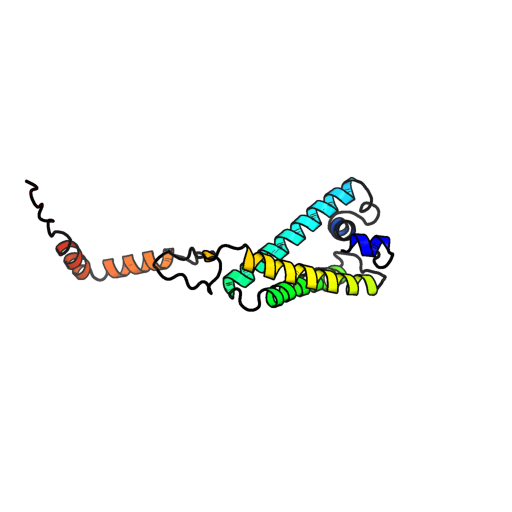05 1.00 66.81 180 LYS A C 1
ATOM 1375 O O . LYS A 1 180 ? 27.850 -41.956 -46.209 1.00 66.81 180 LYS A O 1
#

pLDDT: mean 82.62, std 16.06, range [47.53, 98.56]

Secondary structure (DSSP, 8-state):
-HHHHHHTTSSSS-HHHHHHTTTS-TTTTTSHHHHHHHHHHHHHHHHHHHHHHHHHHHHH-STTHHHHHHHHHHHHHIIIIIIHHHTTSSPPPS-HHHHHHHHHHHHHHHHHHHHHHHHHS-GGGSTT----S------SS---HHHHHHHHHHHHHH-HHHHHHHHTTS--PPPPPPP-

Foldseek 3Di:
DQVVCVVVVLAPDRQLLQQLLLPDPNVCCPPPVNSVSSVVSSVVLLVVLLVVLLLQCLVPPLVVLLVSLLVSLQVSLCCSQPPCCVVVSGPHGPDPSNSVVSNVVSSVSSSVSSVCSNPVPDLLSHPPRPDDDDDPSPPPDPPPPPVVVVVVVVVCVVCVPVVVVVVVPPPDDDDDDDDD

Radius of gyration: 27.39 Å; chains: 1; bounding box: 46×56×80 Å